Protein AF-A0A950WPG2-F1 (afdb_monomer_lite)

Foldseek 3Di:
DDDPVVVVVVVLVQDLVNLLVVLLVVLCCVLQVCQQPDFQPDPVLVQLLVQLVVCLVVVDQPQGDDPHHGDDPDDCVLSVQLNVQCVVVNRGSSSSSVVVSVVLSVQLSVQLVVQCVPPNSDPRSSVSSVD

Sequence (131 aa):
MSTPVIERYDRLLASPAFHLTIIVILSGLVLFTTLQRGGLSGYDDAVYAEEGRQVLKTGNWTDVQFNGGVTYEYPPMFVWMEAASMSVFGINDAAAKLPSAVCGLLVVIVVYLIGCELFGAGLTAVVAAWV

pLDDT: mean 87.15, std 10.45, range [52.0, 98.06]

Radius of gyration: 20.26 Å; chains: 1; bounding box: 57×29×49 Å

Structure (mmCIF, N/CA/C/O backbone):
data_AF-A0A950WPG2-F1
#
_entry.id   AF-A0A950WPG2-F1
#
loop_
_atom_site.group_PDB
_atom_site.id
_atom_site.type_symbol
_atom_site.label_atom_id
_atom_site.label_alt_id
_atom_site.label_comp_id
_atom_site.label_asym_id
_atom_site.label_entity_id
_atom_site.label_seq_id
_atom_site.pdbx_PDB_ins_code
_atom_site.Cartn_x
_atom_site.Cartn_y
_atom_site.Cartn_z
_atom_site.occupancy
_atom_site.B_iso_or_equiv
_atom_site.auth_seq_id
_atom_site.auth_comp_id
_atom_site.auth_asym_id
_atom_site.auth_atom_id
_atom_site.pdbx_PDB_model_num
ATOM 1 N N . MET A 1 1 ? 36.801 -7.928 -28.882 1.00 62.41 1 MET A N 1
ATOM 2 C CA . MET A 1 1 ? 36.052 -9.201 -28.875 1.00 62.41 1 MET A CA 1
ATOM 3 C C . MET A 1 1 ? 35.527 -9.379 -27.456 1.00 62.41 1 MET A C 1
ATOM 5 O O . MET A 1 1 ? 36.287 -9.786 -26.587 1.00 62.41 1 MET A O 1
ATOM 9 N N . SER A 1 2 ? 34.314 -8.900 -27.165 1.00 58.22 2 SER A N 1
ATOM 10 C CA . SER A 1 2 ? 33.692 -9.062 -25.844 1.00 58.22 2 SER A CA 1
ATOM 11 C C . SER A 1 2 ? 33.383 -10.543 -25.628 1.00 58.22 2 SER A C 1
ATOM 13 O O . SER A 1 2 ? 32.937 -11.232 -26.544 1.00 58.22 2 SER A O 1
ATOM 15 N N . THR A 1 3 ? 33.689 -11.065 -24.443 1.00 75.81 3 THR A N 1
ATOM 16 C CA . THR A 1 3 ? 33.370 -12.455 -24.109 1.00 75.81 3 THR A CA 1
ATOM 17 C C . THR A 1 3 ? 31.847 -12.611 -23.984 1.00 75.81 3 THR A C 1
ATOM 19 O O . THR A 1 3 ? 31.177 -11.672 -23.548 1.00 75.81 3 THR A O 1
ATOM 22 N N . PRO A 1 4 ? 31.278 -13.789 -24.302 1.00 78.69 4 PRO A N 1
ATOM 23 C CA . PRO A 1 4 ? 29.826 -14.033 -24.251 1.00 78.69 4 PRO A CA 1
ATOM 24 C C . PRO A 1 4 ? 29.207 -13.792 -22.861 1.00 78.69 4 PRO A C 1
ATOM 26 O O . PRO A 1 4 ? 27.997 -13.637 -22.720 1.00 78.69 4 PRO A O 1
ATOM 29 N N . VAL A 1 5 ? 30.046 -13.742 -21.824 1.00 75.31 5 VAL A N 1
ATOM 30 C CA . VAL A 1 5 ? 29.671 -13.406 -20.450 1.00 75.31 5 VAL A CA 1
ATOM 31 C C . VAL A 1 5 ? 29.306 -11.922 -20.307 1.00 75.31 5 VAL A C 1
ATOM 33 O O . VAL A 1 5 ? 28.284 -11.614 -19.704 1.00 75.31 5 VAL A O 1
ATOM 36 N N . ILE A 1 6 ? 30.094 -11.008 -20.884 1.00 75.56 6 ILE A N 1
ATOM 37 C CA . ILE A 1 6 ? 29.870 -9.553 -20.782 1.00 75.56 6 ILE A CA 1
ATOM 38 C C . ILE A 1 6 ? 28.572 -9.166 -21.501 1.00 75.56 6 ILE A C 1
ATOM 40 O O . ILE A 1 6 ? 27.728 -8.477 -20.940 1.00 75.56 6 ILE A O 1
ATOM 44 N N . GLU A 1 7 ? 28.348 -9.727 -22.687 1.00 76.69 7 GLU A N 1
ATOM 45 C CA . GLU A 1 7 ? 27.153 -9.462 -23.494 1.00 76.69 7 GLU A CA 1
ATOM 46 C C . GLU A 1 7 ? 25.848 -9.922 -22.811 1.00 76.69 7 GLU A C 1
ATOM 48 O O . GLU A 1 7 ? 24.774 -9.353 -23.021 1.00 76.69 7 GLU A O 1
ATOM 53 N N . ARG A 1 8 ? 25.932 -10.952 -21.957 1.00 76.38 8 ARG A N 1
ATOM 54 C CA . ARG A 1 8 ? 24.808 -11.408 -21.133 1.00 76.38 8 ARG A CA 1
ATOM 55 C C . ARG A 1 8 ? 24.480 -10.408 -20.026 1.00 76.38 8 ARG A C 1
ATOM 57 O O . ARG A 1 8 ? 23.298 -10.184 -19.767 1.00 76.38 8 ARG A O 1
ATOM 64 N N . TYR A 1 9 ? 25.493 -9.826 -19.382 1.00 77.06 9 TYR A N 1
ATOM 65 C CA . TYR A 1 9 ? 25.287 -8.795 -18.363 1.00 77.06 9 TYR A CA 1
ATOM 66 C C . TYR A 1 9 ? 24.690 -7.526 -18.968 1.00 77.06 9 TYR A C 1
ATOM 68 O O . TYR A 1 9 ? 23.713 -7.023 -18.426 1.00 77.06 9 TYR A O 1
ATOM 76 N N . ASP A 1 10 ? 25.176 -7.084 -20.128 1.00 75.81 10 ASP A N 1
ATOM 77 C CA . ASP A 1 10 ? 24.631 -5.908 -20.817 1.00 75.81 10 ASP A CA 1
ATOM 78 C C . ASP A 1 10 ? 23.149 -6.094 -21.180 1.00 75.81 10 ASP A C 1
ATOM 80 O O . ASP A 1 10 ? 22.331 -5.199 -20.970 1.00 75.81 10 ASP A O 1
ATOM 84 N N . ARG A 1 11 ? 22.759 -7.292 -21.640 1.00 74.69 11 ARG A N 1
ATOM 85 C CA . ARG A 1 11 ? 21.348 -7.624 -21.907 1.00 74.69 11 ARG A CA 1
ATOM 86 C C . ARG A 1 11 ? 20.478 -7.661 -20.652 1.00 74.69 11 ARG A C 1
ATOM 88 O O . ARG A 1 11 ? 19.326 -7.240 -20.705 1.00 74.69 11 ARG A O 1
ATOM 95 N N . LEU A 1 12 ? 21.004 -8.180 -19.542 1.00 74.12 12 LEU A N 1
ATOM 96 C CA . LEU A 1 12 ? 20.302 -8.206 -18.254 1.00 74.12 12 LEU A CA 1
ATOM 97 C C . LEU A 1 12 ? 20.088 -6.790 -17.712 1.00 74.12 12 LEU A C 1
ATOM 99 O O . LEU A 1 12 ? 18.964 -6.444 -17.349 1.00 74.12 12 LEU A O 1
ATOM 103 N N . LEU A 1 13 ? 21.141 -5.971 -17.724 1.00 74.94 13 LEU A N 1
ATOM 104 C CA . LEU A 1 13 ? 21.111 -4.576 -17.285 1.00 74.94 13 LEU A CA 1
ATOM 105 C C . LEU A 1 13 ? 20.242 -3.695 -18.186 1.00 74.94 13 LEU A C 1
ATOM 107 O O . LEU A 1 13 ? 19.702 -2.710 -17.717 1.00 74.94 13 LEU A O 1
ATOM 111 N N . ALA A 1 14 ? 20.054 -4.042 -19.458 1.00 74.88 14 ALA A N 1
ATOM 112 C CA . ALA A 1 14 ? 19.143 -3.319 -20.344 1.00 74.88 14 ALA A CA 1
ATOM 113 C C . ALA A 1 14 ? 17.666 -3.732 -20.188 1.00 74.88 14 ALA A C 1
ATOM 115 O O . ALA A 1 14 ? 16.794 -3.143 -20.828 1.00 74.88 14 ALA A O 1
ATOM 116 N N . SER A 1 15 ? 17.355 -4.758 -19.386 1.00 83.69 15 SER A N 1
ATOM 117 C CA . SER A 1 15 ? 16.003 -5.318 -19.346 1.00 83.69 15 SER A CA 1
ATOM 118 C C . SER A 1 15 ? 15.067 -4.543 -18.394 1.00 83.69 15 SER A C 1
ATOM 120 O O . SER A 1 15 ? 15.376 -4.391 -17.209 1.00 83.69 15 SER A O 1
ATOM 122 N N . PRO A 1 16 ? 13.878 -4.098 -18.856 1.00 82.00 16 PRO A N 1
ATOM 123 C CA . PRO A 1 16 ? 12.920 -3.372 -18.013 1.00 82.00 16 PRO A CA 1
ATOM 124 C C . PRO A 1 16 ? 12.460 -4.190 -16.798 1.00 82.00 16 PRO A C 1
ATOM 126 O O . PRO A 1 16 ? 12.310 -3.676 -15.694 1.00 82.00 16 PRO A O 1
ATOM 129 N N . ALA A 1 17 ? 12.285 -5.501 -16.984 1.00 85.50 17 ALA A N 1
ATOM 130 C CA . ALA A 1 17 ? 11.865 -6.403 -15.917 1.00 85.50 17 ALA A CA 1
ATOM 131 C C . ALA A 1 17 ? 12.894 -6.486 -14.777 1.00 85.50 17 ALA A C 1
ATOM 133 O O . ALA A 1 17 ? 12.514 -6.564 -13.609 1.00 85.50 17 ALA A O 1
ATOM 134 N N . PHE A 1 18 ? 14.192 -6.438 -15.095 1.00 87.62 18 PHE A N 1
ATOM 135 C CA . PHE A 1 18 ? 15.250 -6.439 -14.087 1.00 87.62 18 PHE A CA 1
ATOM 136 C C . PHE A 1 18 ? 15.236 -5.152 -13.258 1.00 87.62 18 PHE A C 1
A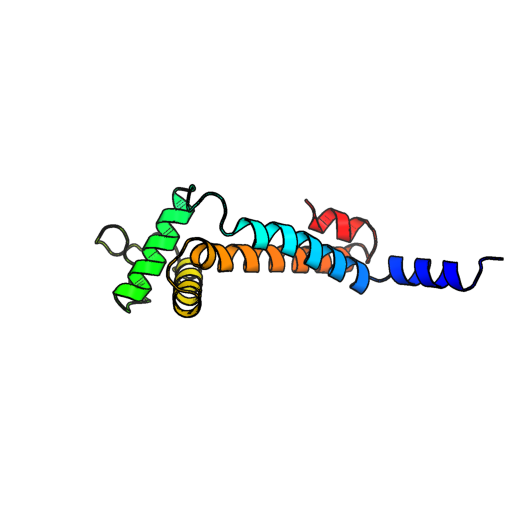TOM 138 O O . PHE A 1 18 ? 15.247 -5.219 -12.029 1.00 87.62 18 PHE A O 1
ATOM 145 N N . HIS A 1 19 ? 15.122 -3.995 -13.915 1.00 87.06 19 HIS A N 1
ATOM 146 C CA . HIS A 1 19 ? 14.991 -2.702 -13.241 1.00 87.06 19 HIS A CA 1
ATOM 147 C C . HIS A 1 19 ? 13.771 -2.652 -12.321 1.00 87.06 19 HIS A C 1
ATOM 149 O O . HIS A 1 19 ? 13.909 -2.317 -11.145 1.00 87.06 19 HIS A O 1
ATOM 155 N N . LEU A 1 20 ? 12.599 -3.046 -12.826 1.00 88.19 20 LEU A N 1
ATOM 156 C CA . LEU A 1 20 ? 11.370 -3.087 -12.037 1.00 88.19 20 LEU A CA 1
ATOM 157 C C . LEU A 1 20 ? 11.522 -3.992 -10.812 1.00 88.19 20 LEU A C 1
ATOM 159 O O . LEU A 1 20 ? 11.129 -3.614 -9.713 1.00 88.19 20 LEU A O 1
ATOM 163 N N . THR A 1 21 ? 12.137 -5.164 -10.987 1.00 90.75 21 THR A N 1
ATOM 164 C CA . THR A 1 21 ? 12.371 -6.108 -9.886 1.00 90.75 21 THR A CA 1
ATOM 165 C C . THR A 1 21 ? 13.238 -5.483 -8.797 1.00 90.75 21 THR A C 1
ATOM 167 O O . THR A 1 21 ? 12.894 -5.563 -7.620 1.00 90.75 21 THR A O 1
ATOM 170 N N . ILE A 1 22 ? 14.338 -4.822 -9.170 1.00 90.69 22 ILE A N 1
ATOM 171 C CA . ILE A 1 22 ? 15.211 -4.136 -8.209 1.00 90.69 22 ILE A CA 1
ATOM 172 C C . ILE A 1 22 ? 14.457 -3.023 -7.485 1.00 90.69 22 ILE A C 1
ATOM 174 O O . ILE A 1 22 ? 14.527 -2.951 -6.261 1.00 90.69 22 ILE A O 1
ATOM 178 N N . ILE A 1 23 ? 13.727 -2.179 -8.217 1.00 90.38 23 ILE A N 1
ATOM 179 C CA . ILE A 1 23 ? 12.961 -1.071 -7.636 1.00 90.38 23 ILE A CA 1
ATOM 180 C C . ILE A 1 23 ? 11.942 -1.607 -6.629 1.00 90.38 23 ILE A C 1
ATOM 182 O O . ILE A 1 23 ? 11.931 -1.167 -5.486 1.00 90.38 23 ILE A O 1
ATOM 186 N N . VAL A 1 24 ? 11.149 -2.612 -7.005 1.00 92.50 24 VAL A N 1
ATOM 187 C CA . VAL A 1 24 ? 10.143 -3.215 -6.119 1.00 92.50 24 VAL A CA 1
ATOM 188 C C . VAL A 1 24 ? 10.781 -3.817 -4.870 1.00 92.50 24 VAL A C 1
ATOM 190 O O . VAL A 1 24 ? 10.258 -3.628 -3.774 1.00 92.50 24 VAL A O 1
ATOM 193 N N . ILE A 1 25 ? 11.917 -4.508 -5.001 1.00 94.06 25 ILE A N 1
ATOM 194 C CA . ILE A 1 25 ? 12.625 -5.085 -3.851 1.00 94.06 25 ILE A CA 1
ATOM 195 C C . ILE A 1 25 ? 13.132 -3.983 -2.919 1.00 94.06 25 ILE A C 1
ATOM 197 O O . ILE A 1 25 ? 12.926 -4.067 -1.710 1.00 94.06 25 ILE A O 1
ATOM 201 N N . LEU A 1 26 ? 13.782 -2.948 -3.455 1.00 92.75 26 LEU A N 1
ATOM 202 C CA . LEU A 1 26 ? 14.346 -1.868 -2.646 1.00 92.75 26 LEU A CA 1
ATOM 203 C C . LEU A 1 26 ? 13.252 -1.029 -1.976 1.00 92.75 26 LEU A C 1
ATOM 205 O O . LEU A 1 26 ? 13.305 -0.822 -0.764 1.00 92.75 26 LEU A O 1
ATOM 209 N N . SER A 1 27 ? 12.230 -0.609 -2.723 1.00 92.81 27 SER A N 1
ATOM 210 C CA . SER A 1 27 ? 11.079 0.119 -2.179 1.00 92.81 27 SER A CA 1
ATOM 211 C C . SER A 1 27 ? 10.315 -0.732 -1.166 1.00 92.81 27 SER A C 1
ATOM 213 O O . SER A 1 27 ? 9.962 -0.242 -0.097 1.00 92.81 27 SER A O 1
ATOM 215 N N . GLY A 1 28 ? 10.127 -2.026 -1.442 1.00 93.75 28 GLY A N 1
ATOM 216 C CA . GLY A 1 28 ? 9.516 -2.967 -0.507 1.00 93.75 28 GLY A CA 1
ATOM 217 C C . GLY A 1 28 ? 10.313 -3.099 0.795 1.00 93.75 28 GLY A C 1
ATOM 218 O O . GLY A 1 28 ? 9.750 -3.029 1.885 1.00 93.75 28 GLY A O 1
ATOM 219 N N . LEU A 1 29 ? 11.640 -3.207 0.716 1.00 93.44 29 LEU A N 1
ATOM 220 C CA . LEU A 1 29 ? 12.486 -3.234 1.909 1.00 93.44 29 LEU A CA 1
ATOM 221 C C . LEU A 1 29 ? 12.334 -1.958 2.742 1.00 93.44 29 LEU A C 1
ATOM 223 O O . LEU A 1 29 ? 12.227 -2.050 3.961 1.00 93.44 29 LEU A O 1
ATOM 227 N N . VAL A 1 30 ? 12.273 -0.780 2.122 1.00 91.12 30 VAL A N 1
ATOM 228 C CA . VAL A 1 30 ? 12.114 0.488 2.853 1.00 91.12 30 VAL A CA 1
ATOM 229 C C . VAL A 1 30 ? 10.719 0.611 3.478 1.00 91.12 30 VAL A C 1
ATOM 231 O O . VAL A 1 30 ? 10.599 0.888 4.674 1.00 91.12 30 VAL A O 1
ATOM 234 N N . LEU A 1 31 ? 9.663 0.378 2.696 1.00 91.88 31 LEU A N 1
ATOM 235 C CA . LEU A 1 31 ? 8.279 0.607 3.120 1.00 91.88 31 LEU A CA 1
ATOM 236 C C . LEU A 1 31 ? 7.811 -0.406 4.171 1.00 91.88 31 L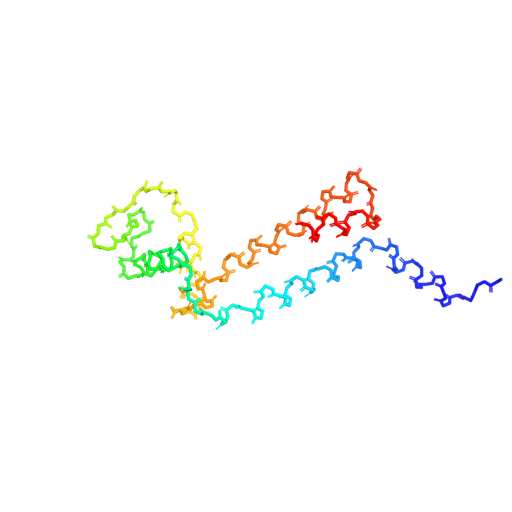EU A C 1
ATOM 238 O O . LEU A 1 31 ? 7.154 -0.032 5.137 1.00 91.88 31 LEU A O 1
ATOM 242 N N . PHE A 1 32 ? 8.168 -1.686 4.029 1.00 92.94 32 PHE A N 1
ATOM 243 C CA . PHE A 1 32 ? 7.619 -2.735 4.894 1.00 92.94 32 PHE A CA 1
ATOM 244 C C . PHE A 1 32 ? 8.444 -2.968 6.168 1.00 92.94 32 PHE A C 1
ATOM 246 O O . PHE A 1 32 ? 7.887 -3.362 7.192 1.00 92.94 32 PHE A O 1
ATOM 253 N N . THR A 1 33 ? 9.753 -2.681 6.173 1.00 88.88 33 THR A N 1
ATOM 254 C CA . THR A 1 33 ? 10.574 -2.819 7.399 1.00 88.88 33 THR A CA 1
ATOM 255 C C . THR A 1 33 ? 10.344 -1.694 8.410 1.00 88.88 33 THR A C 1
ATOM 257 O O . THR A 1 33 ? 10.684 -1.831 9.587 1.00 88.88 33 THR A O 1
ATOM 260 N N . THR A 1 34 ? 9.756 -0.580 7.974 1.00 84.81 34 THR A N 1
ATOM 261 C CA . THR A 1 34 ? 9.487 0.592 8.815 1.00 84.81 34 THR A CA 1
ATOM 262 C C . THR A 1 34 ? 8.094 0.579 9.446 1.00 84.81 34 THR A C 1
ATOM 264 O O . THR A 1 34 ? 7.852 1.362 10.361 1.00 84.81 34 THR A O 1
ATOM 267 N N . LEU A 1 35 ? 7.216 -0.361 9.066 1.00 85.81 35 LEU A N 1
ATOM 268 C CA . LEU A 1 35 ? 5.831 -0.452 9.553 1.00 85.81 35 LEU A CA 1
ATOM 269 C C . LEU A 1 35 ? 5.726 -0.478 11.087 1.00 85.81 35 LEU A C 1
ATOM 271 O O . LEU A 1 35 ? 4.943 0.262 11.677 1.00 85.81 35 LEU A O 1
ATOM 275 N N . GLN A 1 36 ? 6.553 -1.284 11.754 1.00 81.88 36 GLN A N 1
ATOM 276 C CA . GLN A 1 36 ? 6.539 -1.406 13.219 1.00 81.88 36 GLN A CA 1
ATOM 277 C C . GLN A 1 36 ? 7.315 -0.298 13.946 1.00 81.88 36 GLN A C 1
ATOM 279 O O . GLN A 1 36 ? 7.324 -0.255 15.175 1.00 81.88 36 GLN A O 1
ATOM 284 N N . ARG A 1 37 ? 8.005 0.594 13.225 1.00 81.12 37 ARG A N 1
ATOM 285 C CA . ARG A 1 37 ? 8.809 1.653 13.845 1.00 81.12 37 ARG A CA 1
ATOM 286 C C . ARG A 1 37 ? 7.964 2.897 14.118 1.00 81.12 37 ARG A C 1
ATOM 288 O O . ARG A 1 37 ? 7.109 3.269 13.320 1.00 81.12 37 ARG A O 1
ATOM 295 N N . GLY A 1 38 ? 8.254 3.563 15.236 1.00 74.81 38 GLY A N 1
ATOM 296 C CA . GLY A 1 38 ? 7.789 4.925 15.526 1.00 74.81 38 GLY A CA 1
ATOM 297 C C . GLY A 1 38 ? 6.343 5.078 16.007 1.00 74.81 38 GLY A C 1
ATOM 298 O O . GLY A 1 38 ? 5.949 6.196 16.311 1.00 74.81 38 GLY A O 1
ATOM 299 N N . GLY A 1 39 ? 5.566 3.995 16.113 1.00 84.00 39 GLY A N 1
ATOM 300 C CA . GLY A 1 39 ? 4.146 4.077 16.470 1.00 84.00 39 GLY A CA 1
ATOM 301 C C . GLY A 1 39 ? 3.312 4.878 15.464 1.00 84.00 39 GLY A C 1
ATOM 302 O O . GLY A 1 39 ? 3.787 5.182 14.368 1.00 84.00 39 GLY A O 1
ATOM 303 N N . LEU A 1 40 ? 2.077 5.230 15.816 1.00 83.31 40 LEU A N 1
ATOM 304 C CA . LEU A 1 40 ? 1.249 6.179 15.058 1.00 83.31 40 LEU A CA 1
ATOM 305 C C . LEU A 1 40 ? 1.559 7.609 15.527 1.00 83.31 40 LEU A C 1
ATOM 307 O O . LEU A 1 40 ? 0.797 8.219 16.270 1.00 83.31 40 LEU A O 1
ATOM 311 N N . SER A 1 41 ? 2.751 8.107 15.186 1.00 79.00 41 SER A N 1
ATOM 312 C CA . SER A 1 41 ? 3.231 9.415 15.656 1.00 79.00 41 SER A CA 1
ATOM 313 C C . SER A 1 41 ? 2.580 10.602 14.942 1.00 79.00 41 SER A C 1
ATOM 315 O O . SER A 1 41 ? 2.593 11.710 15.477 1.00 79.00 41 SER A O 1
ATOM 317 N N . GLY A 1 42 ? 2.063 10.394 13.728 1.00 84.06 42 GLY A N 1
ATOM 318 C CA . GLY A 1 42 ? 1.286 11.394 13.005 1.00 84.06 42 GLY A CA 1
ATOM 319 C C . GLY A 1 42 ? -0.109 11.530 13.608 1.00 84.06 42 GLY A C 1
ATOM 320 O O . GLY A 1 42 ? -0.723 10.531 13.974 1.00 84.06 42 GLY A O 1
ATOM 321 N N . TYR A 1 43 ? -0.612 12.764 13.703 1.00 87.56 43 TYR A N 1
ATOM 322 C CA . TYR A 1 43 ? -1.988 13.001 14.143 1.00 87.56 43 TYR A CA 1
ATOM 323 C C . TYR A 1 43 ? -2.975 12.246 13.244 1.00 87.56 43 TYR A C 1
ATOM 325 O O . TYR A 1 43 ? -3.762 11.449 13.744 1.00 87.56 43 TYR A O 1
ATOM 333 N N . ASP A 1 44 ? -2.845 12.418 11.928 1.00 89.50 44 ASP A N 1
ATOM 334 C CA . ASP A 1 44 ? -3.717 11.778 10.943 1.00 89.50 44 ASP A CA 1
ATOM 335 C C . ASP A 1 44 ? -3.596 10.246 10.978 1.00 89.50 44 ASP A C 1
ATOM 337 O O . ASP A 1 44 ? -4.611 9.557 11.014 1.00 89.50 44 ASP A O 1
ATOM 341 N N . ASP A 1 45 ? -2.373 9.708 11.080 1.00 89.31 45 ASP A N 1
ATOM 342 C CA . ASP A 1 45 ? -2.139 8.260 11.204 1.00 89.31 45 ASP A CA 1
ATOM 343 C C . ASP A 1 45 ? -2.898 7.661 12.400 1.00 89.31 45 ASP A C 1
ATOM 345 O O . ASP A 1 45 ? -3.468 6.575 12.311 1.00 89.31 45 ASP A O 1
ATOM 349 N N . ALA A 1 46 ? -2.906 8.361 13.539 1.00 92.44 46 ALA A N 1
ATOM 350 C CA . ALA A 1 46 ? -3.606 7.913 14.737 1.00 92.44 46 ALA A CA 1
ATOM 351 C C . ALA A 1 46 ? -5.131 8.050 14.610 1.00 92.44 46 ALA A C 1
ATOM 353 O O . ALA A 1 46 ? -5.860 7.189 15.107 1.00 92.44 46 ALA A O 1
ATOM 354 N N . VAL A 1 47 ? -5.611 9.113 13.958 1.00 93.75 47 VAL A N 1
ATOM 355 C CA . VAL A 1 47 ? -7.042 9.356 13.731 1.00 93.75 47 VAL A CA 1
ATOM 356 C C . VAL A 1 47 ? -7.630 8.283 12.822 1.00 93.75 47 VAL A C 1
ATOM 358 O O . VAL A 1 47 ? -8.572 7.608 13.238 1.00 93.75 47 VAL A O 1
ATOM 361 N N . TYR A 1 48 ? -7.044 8.055 11.643 1.00 94.38 48 TYR A N 1
ATOM 362 C CA . TYR A 1 48 ? -7.544 7.048 10.702 1.00 94.38 48 TYR A CA 1
ATOM 363 C C . TYR A 1 48 ? -7.501 5.642 11.306 1.00 94.38 48 TYR A C 1
ATOM 365 O O . TYR A 1 48 ? -8.492 4.907 11.245 1.00 94.38 48 TYR A O 1
ATOM 373 N N . ALA A 1 49 ? -6.411 5.302 12.003 1.00 95.19 49 ALA A N 1
ATOM 374 C CA . ALA A 1 49 ? -6.288 4.002 12.649 1.00 95.19 49 ALA A CA 1
ATOM 375 C C . ALA A 1 49 ? -7.356 3.796 13.736 1.00 95.19 49 ALA A C 1
ATOM 377 O O . ALA A 1 49 ? -7.905 2.699 13.877 1.00 95.19 49 ALA A O 1
ATOM 378 N N . GLU A 1 50 ? -7.681 4.837 14.506 1.00 95.19 50 GLU A N 1
ATOM 379 C CA . GLU A 1 50 ? -8.754 4.782 15.499 1.00 95.19 50 GLU A CA 1
ATOM 380 C C . GLU A 1 50 ? -10.128 4.648 14.832 1.00 95.19 50 GLU A C 1
ATOM 382 O O . GLU A 1 50 ? -10.929 3.817 15.259 1.00 95.19 50 GLU A O 1
ATOM 387 N N . GLU A 1 51 ? -10.393 5.388 13.759 1.00 95.88 51 GLU A N 1
ATOM 388 C CA . GLU A 1 51 ? -11.616 5.256 12.964 1.00 95.88 51 GLU A CA 1
ATOM 389 C C . GLU A 1 51 ? -11.784 3.841 12.397 1.00 95.88 51 GLU A C 1
ATOM 391 O O . GLU A 1 51 ? -12.849 3.228 12.531 1.00 95.88 51 GLU A O 1
ATOM 396 N N . GLY A 1 52 ? -10.712 3.261 11.851 1.00 96.38 52 GLY A N 1
ATOM 397 C CA . GLY A 1 52 ? -10.699 1.887 11.355 1.00 96.38 52 GLY A CA 1
ATOM 398 C C . GLY A 1 52 ? -10.949 0.882 12.480 1.00 96.38 52 GLY A C 1
ATOM 399 O O . GLY A 1 52 ? -11.707 -0.080 12.324 1.00 96.38 52 GLY A O 1
ATOM 400 N N . ARG A 1 53 ? -10.391 1.133 13.669 1.00 96.12 53 ARG A N 1
ATOM 401 C CA . ARG A 1 53 ? -10.653 0.329 14.868 1.00 96.12 53 ARG A CA 1
ATOM 402 C C . ARG A 1 53 ? -12.117 0.425 15.309 1.00 96.12 53 ARG A C 1
ATOM 404 O O . ARG A 1 53 ? -12.686 -0.580 15.742 1.00 96.12 53 ARG A O 1
ATOM 411 N N . GLN A 1 54 ? -12.742 1.597 15.204 1.00 96.31 54 GLN A N 1
ATOM 412 C CA . GLN A 1 54 ? -14.159 1.790 15.528 1.00 96.31 54 GLN A CA 1
ATOM 413 C C . GLN A 1 54 ? -15.080 1.095 14.525 1.00 96.31 54 GLN A C 1
ATOM 415 O O . GLN A 1 54 ? -16.068 0.490 14.946 1.00 96.31 54 GLN A O 1
ATOM 420 N N . VAL A 1 55 ? -14.739 1.087 13.233 1.00 96.38 55 VAL A N 1
ATOM 421 C CA . VAL A 1 55 ? -15.455 0.296 12.216 1.00 96.38 55 VAL A CA 1
ATOM 422 C C . VAL A 1 55 ? -15.486 -1.181 12.611 1.00 96.38 55 VAL A C 1
ATOM 424 O O . VAL A 1 55 ? -16.551 -1.797 12.627 1.00 96.38 55 VAL A O 1
ATOM 427 N N . LEU A 1 56 ? -14.349 -1.744 13.034 1.00 96.56 56 LEU A N 1
ATOM 428 C CA . LEU A 1 56 ? -14.292 -3.136 13.498 1.00 96.56 56 LEU A CA 1
ATOM 429 C C . LEU A 1 56 ? -15.054 -3.365 14.807 1.00 96.56 56 LEU A C 1
ATOM 431 O O . LEU A 1 56 ? -15.687 -4.404 14.980 1.00 96.56 56 LEU A O 1
ATOM 435 N N . LYS A 1 57 ? -15.006 -2.404 15.736 1.00 95.69 57 LYS A N 1
ATOM 436 C CA . LYS A 1 57 ? -15.689 -2.501 17.033 1.00 95.69 57 LYS A CA 1
ATOM 437 C C . LYS A 1 57 ? -17.212 -2.424 16.902 1.00 95.69 57 LYS A C 1
ATOM 439 O O . LYS A 1 57 ? -17.920 -3.104 17.640 1.00 95.69 57 LYS A O 1
ATOM 444 N N . THR A 1 58 ? -17.712 -1.567 16.018 1.00 94.19 58 THR A N 1
ATOM 445 C CA . THR A 1 58 ? -19.150 -1.322 15.826 1.00 94.19 58 THR A CA 1
ATOM 446 C C . THR A 1 58 ? -19.763 -2.234 14.767 1.00 94.19 58 THR A C 1
ATOM 448 O O . THR A 1 58 ? -20.968 -2.468 14.790 1.00 94.19 58 THR A O 1
ATOM 451 N N . GLY A 1 59 ? -18.952 -2.739 13.833 1.00 94.31 59 GLY A N 1
ATOM 452 C CA . GLY A 1 59 ? -19.414 -3.438 12.637 1.00 94.31 59 GLY A CA 1
ATOM 453 C C . GLY A 1 59 ? -20.069 -2.515 11.603 1.00 94.31 59 GLY A C 1
ATOM 454 O O . GLY A 1 59 ? -20.551 -3.010 10.584 1.00 94.31 59 GLY A O 1
ATOM 455 N N . ASN A 1 60 ? -20.101 -1.199 11.840 1.00 93.31 60 ASN A N 1
ATOM 456 C CA . ASN A 1 60 ? -20.678 -0.228 10.920 1.00 93.31 60 ASN A CA 1
ATOM 457 C C . ASN A 1 60 ? -19.579 0.337 10.013 1.00 93.31 60 ASN A C 1
ATOM 459 O O . ASN A 1 60 ? -18.716 1.091 10.453 1.00 93.31 60 ASN A O 1
ATOM 463 N N . TRP A 1 61 ? -19.617 -0.054 8.739 1.00 93.50 61 TRP A N 1
ATOM 464 C CA . TRP A 1 61 ? -18.666 0.408 7.728 1.00 93.50 61 TRP A CA 1
ATOM 465 C C . TRP A 1 61 ? -19.120 1.704 7.049 1.00 93.50 61 TRP A C 1
ATOM 467 O O . TRP A 1 61 ? -18.301 2.381 6.443 1.00 93.50 61 TRP A O 1
ATOM 477 N N . THR A 1 62 ? -20.399 2.072 7.130 1.00 90.88 62 THR A N 1
ATOM 478 C CA . THR A 1 62 ? -20.913 3.291 6.491 1.00 90.88 62 THR A CA 1
ATOM 479 C C . THR A 1 62 ? -20.754 4.515 7.382 1.00 90.88 62 THR A C 1
ATOM 481 O O . THR A 1 62 ? -20.268 5.538 6.909 1.00 90.88 62 THR A O 1
ATOM 484 N N . ASP A 1 63 ? -21.099 4.397 8.665 1.00 91.88 63 ASP A N 1
ATOM 485 C CA . ASP A 1 63 ? -21.015 5.504 9.620 1.00 91.88 63 ASP A CA 1
ATOM 486 C C . ASP A 1 63 ? -19.726 5.383 10.431 1.00 91.88 63 ASP A C 1
ATOM 488 O O . ASP A 1 63 ? -19.709 4.844 11.544 1.00 91.88 63 ASP A O 1
ATOM 492 N N . VAL A 1 64 ? -18.630 5.867 9.847 1.00 92.88 64 VAL A N 1
ATOM 493 C CA . VAL A 1 64 ? -17.326 5.909 10.514 1.00 92.88 64 VAL A CA 1
ATOM 494 C C . VAL A 1 64 ? -17.404 6.834 11.725 1.00 92.88 64 VAL A C 1
ATOM 496 O O . VAL A 1 64 ? -17.916 7.951 11.641 1.00 92.88 64 VAL A O 1
ATOM 499 N N . GLN A 1 65 ? -16.912 6.359 12.870 1.00 92.94 65 GLN A N 1
ATOM 500 C CA . GLN A 1 65 ? -16.976 7.092 14.131 1.00 92.94 65 GLN A CA 1
ATOM 501 C C . GLN A 1 65 ? -15.596 7.511 14.610 1.00 92.94 65 GLN A C 1
ATOM 503 O O . GLN A 1 65 ? -14.680 6.693 14.681 1.00 92.94 65 GLN A O 1
ATOM 508 N N . PHE A 1 66 ? -15.508 8.755 15.066 1.00 92.06 66 PHE A N 1
ATOM 509 C CA . PHE A 1 66 ? -14.352 9.302 15.753 1.00 92.06 66 PHE A CA 1
ATOM 510 C C . PHE A 1 66 ? -14.802 10.050 17.011 1.00 92.06 66 PHE A C 1
ATOM 512 O O . PHE A 1 66 ? -15.786 10.790 17.004 1.00 92.06 66 PHE A O 1
ATOM 519 N N . ASN A 1 67 ? -14.107 9.824 18.130 1.00 88.69 67 ASN A N 1
ATOM 520 C CA . ASN A 1 67 ? -14.370 10.483 19.417 1.00 88.69 67 ASN A CA 1
ATOM 521 C C . ASN A 1 67 ? -15.850 10.459 19.884 1.00 88.69 67 ASN A C 1
ATOM 523 O O . ASN A 1 67 ? -16.347 11.404 20.494 1.00 88.69 67 ASN A O 1
ATOM 527 N N . GLY A 1 68 ? -16.570 9.370 19.589 1.00 85.56 68 GLY A N 1
ATOM 528 C CA . GLY A 1 68 ? -17.966 9.166 20.003 1.00 85.56 68 GLY A CA 1
ATOM 529 C C . GLY A 1 68 ? -19.030 9.789 19.091 1.00 85.56 68 GLY A C 1
ATOM 530 O O . GLY A 1 68 ? -20.213 9.687 19.410 1.00 85.56 68 GLY A O 1
ATOM 531 N N . GLY A 1 69 ? -18.639 10.400 17.969 1.00 91.25 69 GLY A N 1
ATOM 532 C CA . GLY A 1 69 ? -19.547 10.910 16.940 1.00 91.25 69 GLY A CA 1
ATOM 533 C C . GLY A 1 69 ? -19.255 10.306 15.569 1.00 91.25 69 GLY A C 1
ATOM 534 O O . GLY A 1 69 ? -18.160 9.807 15.329 1.00 91.25 69 GLY A O 1
ATOM 535 N N . VAL A 1 70 ? -20.238 10.345 14.668 1.00 91.38 70 VAL A N 1
ATOM 536 C CA . VAL A 1 70 ? -20.029 9.985 13.258 1.00 91.38 70 VAL A CA 1
ATOM 537 C C . VAL A 1 70 ? -19.323 11.140 12.551 1.00 91.38 70 VAL A C 1
ATOM 539 O O . VAL A 1 70 ? -19.710 12.295 12.739 1.00 91.38 70 VAL A O 1
ATOM 542 N N . THR A 1 71 ? -18.315 10.828 11.742 1.00 87.38 71 THR A N 1
ATOM 543 C CA . THR A 1 71 ? -17.585 11.799 10.922 1.00 87.38 71 THR A CA 1
ATOM 544 C C . THR A 1 71 ? -17.848 11.568 9.435 1.00 87.38 71 THR A C 1
ATOM 546 O O . THR A 1 71 ? -17.983 10.435 8.980 1.00 87.38 71 THR A O 1
ATOM 549 N N . TYR A 1 72 ? -17.930 12.664 8.680 1.00 88.94 72 TYR A N 1
ATOM 550 C CA . TYR A 1 72 ? -18.132 12.666 7.226 1.00 88.94 72 TYR A CA 1
ATOM 551 C C . TYR A 1 72 ? -17.167 13.631 6.526 1.00 88.94 72 TYR A C 1
ATOM 553 O O . TYR A 1 72 ? -17.484 14.181 5.473 1.00 88.94 72 TYR A O 1
ATOM 561 N N . GLU A 1 73 ? -16.009 13.889 7.132 1.00 85.94 73 GLU A N 1
ATOM 562 C CA . GLU A 1 73 ? -15.032 14.843 6.597 1.00 85.94 73 GLU A CA 1
ATOM 563 C C . GLU A 1 73 ? -14.449 14.392 5.251 1.00 85.94 73 GLU A C 1
ATOM 565 O O . GLU A 1 73 ? -14.205 15.216 4.368 1.00 85.94 73 GLU A O 1
ATOM 570 N N . TYR A 1 74 ? -14.271 13.084 5.068 1.00 88.56 74 TYR A N 1
ATOM 571 C CA . TYR A 1 74 ? -13.689 12.484 3.872 1.00 88.56 74 TYR A CA 1
ATOM 572 C C . TYR A 1 74 ? -14.341 11.132 3.549 1.00 88.56 74 TYR A C 1
ATOM 574 O O . TYR A 1 74 ? -14.923 10.487 4.424 1.00 88.56 74 TYR A O 1
ATOM 582 N N . PRO A 1 75 ? -14.259 10.672 2.284 1.00 91.75 75 PRO A N 1
ATOM 583 C CA . PRO A 1 75 ? -14.718 9.340 1.918 1.00 91.75 75 PRO A CA 1
ATOM 584 C C . PRO A 1 75 ? -13.982 8.251 2.720 1.00 91.75 75 PRO A C 1
ATOM 586 O O . PRO A 1 75 ? -12.756 8.302 2.838 1.00 91.75 75 PRO A O 1
ATOM 589 N N . PRO A 1 76 ? -14.679 7.204 3.191 1.00 92.94 76 PRO A N 1
ATOM 590 C CA . PRO A 1 76 ? -14.135 6.248 4.159 1.00 92.94 76 PRO A CA 1
ATOM 591 C C . PRO A 1 76 ? -13.207 5.189 3.541 1.00 92.94 76 PRO A C 1
ATOM 593 O O . PRO A 1 76 ? -12.828 4.235 4.211 1.00 92.94 76 PRO A O 1
ATOM 596 N N . MET A 1 77 ? -12.837 5.316 2.261 1.00 94.88 77 MET A N 1
ATOM 597 C CA . MET A 1 77 ? -12.081 4.285 1.538 1.00 94.88 77 MET A CA 1
ATOM 598 C C . MET A 1 77 ? -10.769 3.927 2.245 1.00 94.88 77 MET A C 1
ATOM 600 O O . MET A 1 77 ? -10.445 2.749 2.363 1.00 94.88 77 MET A O 1
ATOM 604 N N . PHE A 1 78 ? -10.022 4.928 2.716 1.00 94.75 78 PHE A N 1
ATOM 605 C CA . PHE A 1 78 ? -8.757 4.684 3.407 1.00 94.75 78 PHE A CA 1
ATOM 606 C C . PHE A 1 78 ? -8.976 3.967 4.745 1.00 94.75 78 PHE A C 1
ATOM 608 O O . PHE A 1 78 ? -8.387 2.913 4.980 1.00 94.75 78 PHE A O 1
ATOM 615 N N . VAL A 1 79 ? -9.938 4.445 5.535 1.00 95.69 79 VAL A N 1
ATOM 616 C CA . VAL A 1 79 ? -10.364 3.832 6.800 1.00 95.69 79 VAL A CA 1
ATOM 617 C C . VAL A 1 79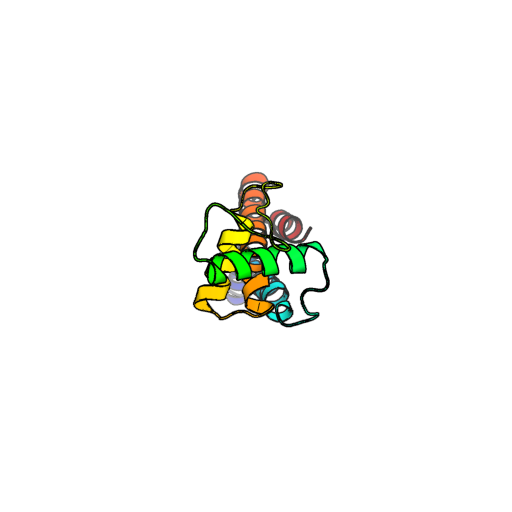 ? -10.817 2.381 6.605 1.00 95.69 79 VAL A C 1
ATOM 619 O O . VAL A 1 79 ? -10.492 1.510 7.409 1.00 95.69 79 VAL A O 1
ATOM 622 N N . TRP A 1 80 ? -11.526 2.072 5.515 1.00 96.50 80 TRP A N 1
ATOM 623 C CA . TRP A 1 80 ? -11.924 0.701 5.187 1.00 96.50 80 TRP A CA 1
ATOM 624 C C . TRP A 1 80 ? -10.733 -0.203 4.909 1.00 96.50 80 TRP A C 1
ATOM 626 O O . TRP A 1 80 ? -10.743 -1.363 5.318 1.00 96.50 80 TRP A O 1
ATOM 636 N N . MET A 1 81 ? -9.707 0.303 4.226 1.00 97.56 81 MET A N 1
ATOM 637 C CA . MET A 1 81 ? -8.496 -0.476 3.988 1.00 97.56 81 MET A CA 1
ATOM 638 C C . MET A 1 81 ? -7.753 -0.755 5.299 1.00 97.56 81 MET A C 1
ATOM 640 O O . MET A 1 81 ? -7.302 -1.882 5.510 1.00 97.56 81 MET A O 1
ATOM 644 N N . GLU A 1 82 ? -7.668 0.224 6.201 1.00 96.94 82 GLU A N 1
ATOM 645 C CA . GLU A 1 82 ? -7.069 0.038 7.526 1.00 96.94 82 GLU A CA 1
ATOM 646 C C . GLU A 1 82 ? -7.873 -0.937 8.390 1.00 96.94 82 GLU A C 1
ATOM 648 O O . GLU A 1 82 ? -7.300 -1.865 8.962 1.00 96.94 82 GLU A O 1
ATOM 653 N N . ALA A 1 83 ? -9.201 -0.804 8.424 1.00 97.50 83 ALA A N 1
ATOM 654 C CA . ALA A 1 83 ? -10.091 -1.739 9.106 1.00 97.50 83 ALA A CA 1
ATOM 655 C C . ALA A 1 83 ? -9.945 -3.163 8.546 1.00 97.50 83 ALA A C 1
ATOM 657 O O . ALA A 1 83 ? -9.780 -4.117 9.305 1.00 97.50 83 ALA A O 1
ATOM 658 N N . ALA A 1 84 ? -9.936 -3.328 7.220 1.00 97.88 84 ALA A N 1
ATOM 659 C CA . ALA A 1 84 ? -9.738 -4.627 6.584 1.00 97.88 84 ALA A CA 1
ATOM 660 C C . ALA A 1 84 ? -8.372 -5.228 6.950 1.00 97.88 84 ALA A C 1
ATOM 662 O O . ALA A 1 84 ? -8.298 -6.393 7.341 1.00 97.88 84 ALA A O 1
ATOM 663 N N . SER A 1 85 ? -7.305 -4.430 6.910 1.00 97.94 85 SER A N 1
ATOM 664 C CA . SER A 1 85 ? -5.966 -4.860 7.319 1.00 97.94 85 SER A CA 1
ATOM 665 C C . SER A 1 85 ? -5.932 -5.302 8.788 1.00 97.94 85 SER A C 1
ATOM 667 O O . SER A 1 85 ? -5.508 -6.418 9.099 1.00 97.94 85 SER A O 1
ATOM 669 N N . MET A 1 86 ? -6.474 -4.487 9.696 1.00 97.88 86 MET A N 1
ATOM 670 C CA . MET A 1 86 ? -6.567 -4.813 11.121 1.00 97.88 86 MET A CA 1
ATOM 671 C C . MET A 1 86 ? -7.458 -6.029 11.404 1.00 97.88 86 MET A C 1
ATOM 673 O O . MET A 1 86 ? -7.210 -6.749 12.370 1.00 97.88 86 MET A O 1
ATOM 677 N N . SER A 1 87 ? -8.460 -6.309 10.565 1.00 97.75 87 SER A N 1
ATOM 678 C CA . SER A 1 87 ? -9.299 -7.507 10.706 1.00 97.75 87 SER A CA 1
ATOM 679 C C . SER A 1 87 ? -8.538 -8.806 10.415 1.00 97.75 87 SER A C 1
ATOM 681 O O . SER A 1 87 ? -8.842 -9.838 11.009 1.00 97.75 87 SER A O 1
ATOM 683 N N . VAL A 1 88 ? -7.529 -8.752 9.536 1.00 98.06 88 VAL A N 1
ATOM 684 C CA . VAL A 1 88 ? -6.724 -9.913 9.123 1.00 98.06 88 VAL A CA 1
ATOM 685 C C . VAL A 1 88 ? -5.485 -10.078 10.004 1.00 98.06 88 VAL A C 1
ATOM 687 O O . VAL A 1 88 ? -5.166 -11.191 10.418 1.00 98.06 88 VAL A O 1
ATOM 690 N N . PHE A 1 89 ? -4.784 -8.982 10.305 1.00 96.50 89 PHE A N 1
ATOM 691 C CA . PHE A 1 89 ? -3.488 -8.995 10.999 1.00 96.50 89 PHE A CA 1
ATOM 692 C C . PHE A 1 89 ? -3.572 -8.605 12.484 1.00 96.50 89 PHE A C 1
ATOM 694 O O . PHE A 1 89 ? -2.556 -8.594 13.181 1.00 96.50 89 PHE A O 1
ATOM 701 N N . GLY A 1 90 ? -4.774 -8.301 12.978 1.00 96.50 90 GLY A N 1
ATOM 702 C CA . GLY A 1 90 ? -5.016 -7.792 14.325 1.00 96.50 90 GLY A CA 1
ATOM 703 C C . GLY A 1 90 ? -4.830 -6.276 14.436 1.00 96.50 90 GLY A C 1
ATOM 704 O O . GLY A 1 90 ? -4.209 -5.634 13.592 1.00 96.50 90 GLY A O 1
ATOM 705 N N . ILE A 1 91 ? -5.358 -5.694 15.515 1.00 95.50 91 ILE A N 1
ATOM 706 C CA . ILE A 1 91 ? -5.270 -4.252 15.786 1.00 95.50 91 ILE A CA 1
ATOM 707 C C . ILE A 1 91 ? -3.862 -3.927 16.298 1.00 95.50 91 ILE A C 1
ATOM 709 O O . ILE A 1 91 ? -3.523 -4.247 17.437 1.00 95.50 91 ILE A O 1
ATOM 713 N N . ASN A 1 92 ? -3.035 -3.328 15.443 1.00 93.88 92 ASN A N 1
ATOM 714 C CA . ASN A 1 92 ? -1.692 -2.847 15.764 1.00 93.88 92 ASN A CA 1
ATOM 715 C C . ASN A 1 92 ? -1.210 -1.828 14.715 1.00 93.88 92 ASN A C 1
ATOM 717 O O . ASN A 1 92 ? -1.754 -1.756 13.612 1.00 93.88 92 ASN A O 1
ATOM 721 N N . ASP A 1 93 ? -0.145 -1.094 15.038 1.00 93.19 93 ASP A N 1
ATOM 722 C CA . ASP A 1 93 ? 0.395 -0.022 14.192 1.00 93.19 93 ASP A CA 1
ATOM 723 C C . ASP A 1 93 ? 0.835 -0.505 12.805 1.00 93.19 93 ASP A C 1
ATOM 725 O O . ASP A 1 93 ? 0.673 0.205 11.815 1.00 93.19 93 ASP A O 1
ATOM 729 N N . ALA A 1 94 ? 1.387 -1.718 12.709 1.00 94.56 94 ALA A N 1
ATOM 730 C CA . ALA A 1 94 ? 1.828 -2.255 11.426 1.00 94.56 94 ALA A CA 1
ATOM 731 C C . ALA A 1 94 ? 0.638 -2.588 10.522 1.00 94.56 94 ALA A C 1
ATOM 733 O O . ALA A 1 94 ? 0.695 -2.309 9.328 1.00 94.56 94 ALA A O 1
ATOM 734 N N . ALA A 1 95 ? -0.440 -3.135 11.086 1.00 96.19 95 ALA A N 1
ATOM 735 C CA . ALA A 1 95 ? -1.672 -3.402 10.357 1.00 96.19 95 ALA A CA 1
ATOM 736 C C . ALA A 1 95 ? -2.344 -2.102 9.891 1.00 96.19 95 ALA A C 1
ATOM 738 O O . ALA A 1 95 ? -2.787 -2.046 8.746 1.00 96.19 95 ALA A O 1
ATOM 739 N N . ALA A 1 96 ? -2.357 -1.051 10.717 1.00 95.44 96 ALA A N 1
ATOM 740 C CA . ALA A 1 96 ? -2.873 0.263 10.326 1.00 95.44 96 ALA A CA 1
ATOM 741 C C . ALA A 1 96 ? -2.054 0.892 9.182 1.00 95.44 96 ALA A C 1
ATOM 743 O O . ALA A 1 96 ? -2.612 1.388 8.216 1.00 95.44 96 ALA A O 1
ATOM 744 N N . LYS A 1 97 ? -0.721 0.779 9.215 1.00 94.94 97 LYS A N 1
ATOM 745 C CA . LYS A 1 97 ? 0.158 1.355 8.179 1.00 94.94 97 LYS A CA 1
ATOM 746 C C . LYS A 1 97 ? 0.264 0.525 6.894 1.00 94.94 97 LYS A C 1
ATOM 748 O O . LYS A 1 97 ? 0.697 1.042 5.862 1.00 94.94 97 LYS A O 1
ATOM 753 N N . LEU A 1 98 ? -0.088 -0.763 6.938 1.00 95.94 98 LEU A N 1
ATOM 754 C CA . LEU A 1 98 ? 0.089 -1.694 5.819 1.00 95.94 98 LEU A CA 1
ATOM 755 C C . LEU A 1 98 ? -0.603 -1.228 4.520 1.00 95.94 98 LEU A C 1
ATOM 757 O O . LEU A 1 98 ? 0.059 -1.272 3.480 1.00 95.94 98 LEU A O 1
ATOM 761 N N . PRO A 1 99 ? -1.864 -0.747 4.528 1.00 96.31 99 PRO A N 1
ATOM 762 C CA . PRO A 1 99 ? -2.503 -0.221 3.323 1.00 96.31 99 PRO A CA 1
ATOM 763 C C . PRO A 1 99 ? -1.715 0.910 2.668 1.00 96.31 99 PRO A C 1
ATOM 765 O O . PRO A 1 99 ? -1.502 0.881 1.458 1.00 96.31 99 PR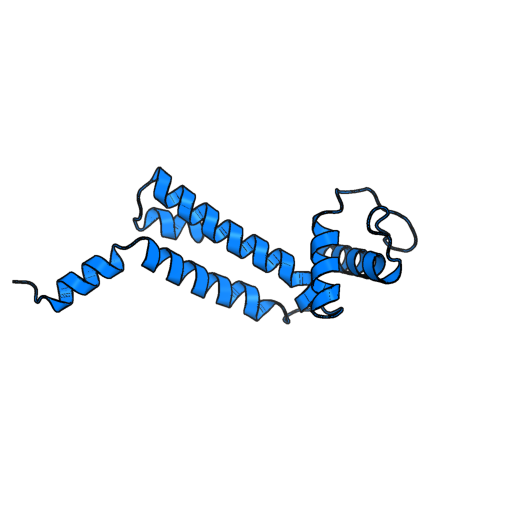O A O 1
ATOM 768 N N . SER A 1 100 ? -1.219 1.862 3.464 1.00 94.69 100 SER A N 1
ATOM 769 C CA . SER A 1 100 ? -0.409 2.979 2.968 1.00 94.69 100 SER A CA 1
ATOM 770 C C . SER A 1 100 ? 0.887 2.488 2.312 1.00 94.69 100 SER A C 1
ATOM 772 O O . SER A 1 100 ? 1.209 2.895 1.19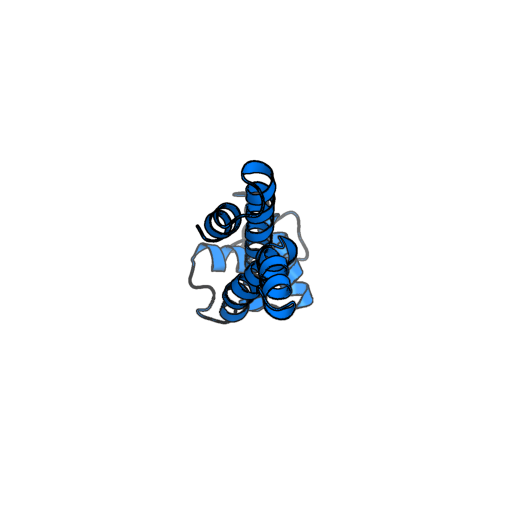5 1.00 94.69 100 SER A O 1
ATOM 774 N N . ALA A 1 101 ? 1.584 1.525 2.927 1.00 95.00 101 ALA A N 1
ATOM 775 C CA . ALA A 1 101 ? 2.786 0.922 2.343 1.00 95.00 101 ALA A CA 1
ATOM 776 C C . ALA A 1 101 ? 2.505 0.188 1.018 1.00 95.00 101 ALA A C 1
ATOM 778 O O . ALA A 1 101 ? 3.287 0.300 0.071 1.00 95.00 101 ALA A O 1
ATOM 779 N N . VAL A 1 102 ? 1.380 -0.529 0.919 1.00 96.44 102 VAL A N 1
ATOM 780 C CA . VAL A 1 102 ? 0.959 -1.193 -0.325 1.00 96.44 102 VAL A CA 1
ATOM 781 C C . VAL A 1 102 ? 0.640 -0.164 -1.410 1.00 96.44 102 VAL A C 1
ATOM 783 O O . VAL A 1 102 ? 1.137 -0.294 -2.528 1.00 96.44 102 VAL A O 1
ATOM 786 N N . CYS A 1 103 ? -0.129 0.881 -1.094 1.00 96.12 103 CYS A N 1
ATOM 787 C CA . CYS A 1 103 ? -0.419 1.969 -2.029 1.00 96.12 103 CYS A CA 1
ATOM 788 C C . CYS A 1 103 ? 0.860 2.674 -2.497 1.00 96.12 103 CYS A C 1
ATOM 790 O O . CYS A 1 103 ? 1.022 2.895 -3.695 1.00 96.12 103 CYS A O 1
ATOM 792 N N . GLY A 1 104 ? 1.798 2.958 -1.589 1.00 94.50 104 GLY A N 1
ATOM 793 C CA . GLY A 1 104 ? 3.097 3.539 -1.928 1.00 94.50 104 GLY A CA 1
ATOM 794 C C . GLY A 1 104 ? 3.897 2.662 -2.894 1.00 94.50 104 GLY A C 1
ATOM 795 O O . GLY A 1 104 ? 4.410 3.156 -3.897 1.00 94.50 104 GLY A O 1
ATOM 796 N N . LEU A 1 105 ? 3.941 1.346 -2.659 1.00 95.12 105 LEU A N 1
ATOM 797 C CA . LEU A 1 105 ? 4.616 0.416 -3.568 1.00 95.12 105 LEU A CA 1
ATOM 798 C C . LEU A 1 105 ? 3.944 0.373 -4.950 1.00 95.12 105 LEU A C 1
ATOM 800 O O . LEU A 1 105 ? 4.631 0.357 -5.971 1.00 95.12 105 LEU A O 1
ATOM 804 N N . LEU A 1 106 ? 2.609 0.380 -4.994 1.00 95.50 106 LEU A N 1
ATOM 805 C CA . LEU A 1 106 ? 1.853 0.427 -6.248 1.00 95.50 106 LEU A CA 1
ATOM 806 C C . LEU A 1 106 ? 2.124 1.717 -7.026 1.00 95.50 106 LEU A C 1
ATOM 808 O O . LEU A 1 106 ? 2.305 1.655 -8.240 1.00 95.50 106 LEU A O 1
ATOM 812 N N . VAL A 1 107 ? 2.213 2.863 -6.346 1.00 94.62 107 VAL A N 1
ATOM 813 C CA . VAL A 1 107 ? 2.573 4.142 -6.974 1.00 94.62 107 VAL A CA 1
ATOM 814 C C . VAL A 1 107 ? 3.958 4.059 -7.608 1.00 94.62 107 VAL A C 1
ATOM 816 O O . VAL A 1 107 ? 4.094 4.402 -8.777 1.00 94.62 107 VAL A O 1
ATOM 819 N N . VAL A 1 108 ? 4.961 3.527 -6.903 1.00 91.94 108 VAL A N 1
ATOM 820 C CA . VAL A 1 108 ? 6.317 3.345 -7.457 1.00 91.94 108 VAL A CA 1
ATOM 821 C C . VAL A 1 108 ? 6.292 2.495 -8.734 1.00 91.94 108 VAL A C 1
ATOM 823 O O . VAL A 1 108 ? 6.919 2.854 -9.732 1.00 91.94 108 VAL A O 1
ATOM 826 N N . ILE A 1 109 ? 5.534 1.392 -8.736 1.00 91.62 109 ILE A N 1
ATOM 827 C CA . ILE A 1 109 ? 5.375 0.530 -9.917 1.00 91.62 109 ILE A CA 1
ATOM 828 C C . ILE A 1 109 ? 4.726 1.306 -11.067 1.00 91.62 109 ILE A C 1
ATOM 830 O O . ILE A 1 109 ? 5.234 1.283 -12.187 1.00 91.62 109 ILE A O 1
ATOM 834 N N . VAL A 1 110 ? 3.620 2.005 -10.806 1.00 92.69 110 VAL A N 1
ATOM 835 C CA . VAL A 1 110 ? 2.885 2.758 -11.831 1.00 92.69 110 VAL A CA 1
ATOM 836 C C . VAL A 1 110 ? 3.745 3.878 -12.416 1.00 92.69 110 VAL A C 1
ATOM 838 O O . VAL A 1 110 ? 3.795 4.024 -13.635 1.00 92.69 110 VAL A O 1
ATOM 841 N N . VAL A 1 111 ? 4.471 4.624 -11.583 1.00 90.31 111 VAL A N 1
ATOM 842 C CA . VAL A 1 111 ? 5.379 5.690 -12.030 1.00 90.31 111 VAL A CA 1
ATOM 843 C C . VAL A 1 111 ? 6.494 5.125 -12.907 1.00 90.31 111 VAL A C 1
ATOM 845 O O . VAL A 1 111 ? 6.776 5.687 -13.966 1.00 90.31 111 VAL A O 1
ATOM 848 N N . TYR A 1 112 ? 7.079 3.982 -12.534 1.00 88.31 112 TYR A N 1
ATOM 849 C CA . TYR A 1 112 ? 8.070 3.307 -13.371 1.00 88.31 112 TYR A CA 1
ATOM 850 C C . TYR A 1 112 ? 7.494 2.908 -14.738 1.00 88.31 112 TYR A C 1
ATOM 852 O O . TYR A 1 112 ? 8.110 3.179 -15.768 1.00 88.31 112 TYR A O 1
ATOM 860 N N . LEU A 1 113 ? 6.300 2.304 -14.764 1.00 88.38 113 LEU A N 1
ATOM 861 C CA . LEU A 1 113 ? 5.639 1.891 -16.007 1.00 88.38 113 LEU A CA 1
ATOM 862 C C . LEU A 1 113 ? 5.339 3.087 -16.918 1.00 88.38 113 LEU A C 1
ATOM 864 O O . LEU A 1 113 ? 5.608 3.023 -18.116 1.00 88.38 113 LEU A O 1
ATOM 868 N N . ILE A 1 114 ? 4.852 4.194 -16.351 1.00 88.81 114 ILE A N 1
ATOM 869 C CA . ILE A 1 114 ? 4.637 5.446 -17.087 1.00 88.81 114 ILE A CA 1
ATOM 870 C C . ILE A 1 114 ? 5.968 5.982 -17.631 1.00 88.81 114 ILE A C 1
ATOM 872 O O . ILE A 1 114 ? 6.044 6.378 -18.792 1.00 88.81 114 ILE A O 1
ATOM 876 N N . GLY A 1 115 ? 7.037 5.957 -16.831 1.00 85.88 115 GLY A N 1
ATOM 877 C CA . GLY A 1 115 ? 8.371 6.368 -17.269 1.00 85.88 115 GLY A CA 1
ATOM 878 C C . GLY A 1 115 ? 8.891 5.536 -18.445 1.00 85.88 115 GLY A C 1
ATOM 879 O O . GLY A 1 115 ? 9.446 6.094 -19.393 1.00 85.88 115 GLY A O 1
ATOM 880 N N . CYS A 1 116 ? 8.669 4.219 -18.417 1.00 84.31 116 CYS A N 1
ATOM 881 C CA . CYS A 1 116 ? 9.013 3.324 -19.520 1.00 84.31 116 CYS A CA 1
ATOM 882 C C . CYS A 1 116 ? 8.232 3.636 -20.799 1.00 84.31 116 CYS A C 1
ATOM 884 O O . CYS A 1 116 ? 8.828 3.620 -21.874 1.00 84.31 116 CYS A O 1
ATOM 886 N N . GLU A 1 117 ? 6.935 3.924 -20.685 1.00 85.56 117 GLU A N 1
ATOM 887 C CA . GLU A 1 117 ? 6.084 4.254 -21.833 1.00 85.56 117 GLU A CA 1
ATOM 888 C C . GLU A 1 117 ? 6.485 5.594 -22.470 1.00 85.56 117 GLU A C 1
ATOM 890 O O . GLU A 1 117 ? 6.540 5.719 -23.690 1.00 85.56 117 GLU A O 1
ATOM 895 N N . LEU A 1 118 ? 6.817 6.597 -21.651 1.00 85.12 118 LEU A N 1
ATOM 896 C CA . LEU A 1 118 ? 7.123 7.948 -22.130 1.00 85.12 118 LEU A CA 1
ATOM 897 C C . LEU A 1 118 ? 8.557 8.112 -22.652 1.00 85.12 118 LEU A C 1
ATOM 899 O O . LEU A 1 118 ? 8.782 8.878 -23.589 1.00 85.12 118 LEU A O 1
ATOM 903 N N . PHE A 1 119 ? 9.536 7.439 -22.041 1.00 82.38 119 PHE A N 1
ATOM 904 C CA . PHE A 1 119 ? 10.964 7.702 -22.281 1.00 82.38 119 PHE A CA 1
ATOM 905 C C . PHE A 1 119 ? 11.774 6.456 -22.664 1.00 82.38 119 PHE A C 1
ATOM 907 O O . PHE A 1 119 ? 12.987 6.550 -22.871 1.00 82.38 119 PHE A O 1
ATOM 914 N N . GLY A 1 120 ? 11.128 5.291 -22.760 1.00 73.56 120 GLY A N 1
ATOM 915 C CA . GLY A 1 120 ? 11.796 4.001 -22.895 1.00 73.56 120 GLY A CA 1
ATOM 916 C C . GLY A 1 120 ? 12.352 3.483 -21.564 1.00 73.56 120 GLY A C 1
ATOM 917 O O . GLY A 1 120 ? 12.462 4.199 -20.571 1.00 73.56 120 GLY A O 1
ATOM 918 N N . ALA A 1 121 ? 12.737 2.206 -21.528 1.00 66.44 121 ALA A N 1
ATOM 919 C CA . ALA A 1 121 ? 13.194 1.511 -20.317 1.00 66.44 121 ALA A CA 1
ATOM 920 C C . ALA A 1 121 ? 14.638 1.845 -19.880 1.00 66.44 121 ALA A C 1
ATOM 922 O O . ALA A 1 121 ? 15.373 0.977 -19.407 1.00 66.44 121 ALA A O 1
ATOM 923 N N . GLY A 1 122 ? 15.053 3.098 -20.072 1.00 66.31 122 GLY A N 1
ATOM 924 C CA . GLY A 1 122 ? 16.365 3.604 -19.683 1.00 66.31 122 GLY A CA 1
ATOM 925 C C . GLY A 1 122 ? 16.421 4.113 -18.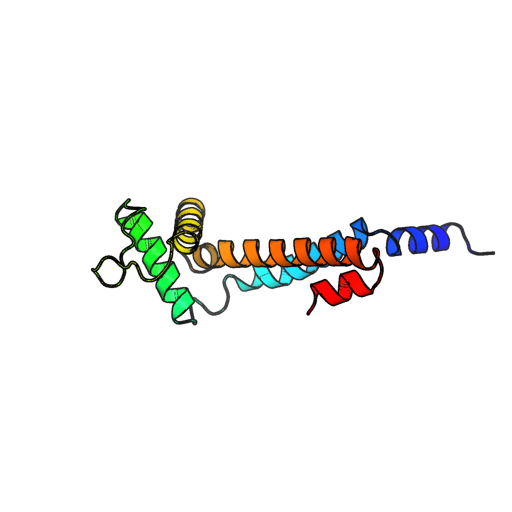240 1.00 66.31 122 GLY A C 1
ATOM 926 O O . GLY A 1 122 ? 15.454 4.051 -17.481 1.00 66.31 122 GLY A O 1
ATOM 927 N N . LEU A 1 123 ? 17.574 4.683 -17.879 1.00 66.56 123 LEU A N 1
ATOM 928 C CA . LEU A 1 123 ? 17.857 5.264 -16.559 1.00 66.56 123 LEU A CA 1
ATOM 929 C C . LEU A 1 123 ? 16.823 6.324 -16.124 1.00 66.56 123 LEU A C 1
ATOM 931 O O . LEU A 1 123 ? 16.571 6.491 -14.937 1.00 66.56 123 LEU A O 1
ATOM 935 N N . THR A 1 124 ? 16.187 7.008 -17.075 1.00 64.38 124 THR A N 1
ATOM 936 C CA . THR A 1 124 ? 15.150 8.023 -16.837 1.00 64.38 124 THR A CA 1
ATOM 937 C C . THR A 1 124 ? 13.905 7.461 -16.149 1.00 64.38 124 THR A C 1
ATOM 939 O O . THR A 1 124 ? 13.399 8.093 -15.226 1.00 64.38 124 THR A O 1
ATOM 942 N N . ALA A 1 125 ? 13.447 6.261 -16.522 1.00 63.22 125 ALA A N 1
ATOM 943 C CA . ALA A 1 125 ? 12.308 5.604 -15.876 1.00 63.22 125 ALA A CA 1
ATOM 944 C C . ALA A 1 125 ? 12.631 5.179 -14.431 1.00 63.22 125 ALA A C 1
ATOM 946 O O . ALA A 1 125 ? 11.772 5.221 -13.554 1.00 63.22 125 ALA A O 1
ATOM 947 N N . VAL A 1 126 ? 13.892 4.816 -14.170 1.00 63.62 126 VAL A N 1
ATOM 948 C CA . VAL A 1 126 ? 14.381 4.463 -12.828 1.00 63.62 126 VAL A CA 1
ATOM 949 C C . VAL A 1 126 ? 14.459 5.699 -11.932 1.00 63.62 126 VAL A C 1
ATOM 951 O O . VAL A 1 126 ? 14.009 5.648 -10.793 1.00 63.62 126 VAL A O 1
ATOM 954 N N . VAL A 1 127 ? 14.990 6.814 -12.446 1.00 71.75 127 VAL A N 1
ATOM 955 C CA . VAL A 1 127 ? 15.089 8.075 -11.692 1.00 71.75 127 VAL A CA 1
ATOM 956 C C . VAL A 1 127 ? 13.704 8.657 -11.404 1.00 71.75 127 VAL A C 1
ATOM 958 O O . VAL A 1 127 ? 13.475 9.124 -10.295 1.00 71.75 127 VAL A O 1
ATOM 961 N N . ALA A 1 128 ? 12.762 8.570 -12.349 1.00 63.00 128 ALA A N 1
ATOM 962 C CA . ALA A 1 128 ? 11.388 9.029 -12.141 1.00 63.00 128 ALA A CA 1
ATOM 963 C C . ALA A 1 128 ? 10.665 8.280 -11.008 1.00 63.00 128 ALA A C 1
ATOM 965 O O . ALA A 1 128 ? 9.837 8.870 -10.332 1.00 63.00 128 ALA A O 1
ATOM 966 N N . ALA A 1 129 ? 10.987 7.003 -10.779 1.00 60.47 129 ALA A N 1
ATOM 967 C CA . ALA A 1 129 ? 10.383 6.195 -9.718 1.00 60.47 129 ALA A CA 1
ATOM 968 C C . ALA A 1 129 ? 10.984 6.439 -8.316 1.00 60.47 129 ALA A C 1
ATOM 970 O O . ALA A 1 129 ? 10.463 5.909 -7.336 1.00 60.47 129 ALA A O 1
ATOM 971 N N . TRP A 1 130 ? 12.091 7.186 -8.222 1.00 57.09 130 TRP A N 1
ATOM 972 C CA . TRP A 1 130 ? 12.825 7.464 -6.976 1.00 57.09 130 TRP A CA 1
ATOM 973 C C . TRP A 1 130 ? 12.749 8.932 -6.518 1.00 57.09 130 TRP A C 1
ATOM 975 O O . TRP A 1 130 ? 13.329 9.262 -5.481 1.00 57.09 130 TRP A O 1
ATOM 985 N N . VAL A 1 131 ? 12.060 9.795 -7.275 1.00 52.00 131 VAL A N 1
ATOM 986 C CA . VAL A 1 131 ? 11.707 11.181 -6.907 1.00 52.00 131 VAL A CA 1
ATOM 987 C C . VAL A 1 131 ? 10.265 11.208 -6.426 1.00 52.00 131 VAL A C 1
ATOM 989 O O . VAL A 1 131 ? 10.029 11.828 -5.368 1.00 52.00 131 VAL A O 1
#

Secondary structure (DSSP, 8-state):
---HHHHHHHHHHT-HHHHHHHHHHHHHHHHHHTTTSS-S-SHHHHHHHHHHHHHHHH--SSS-EETTEE--SS-THHHHHHHHHHHHH-SSHHHHHHHHHHHHHHHHHHHHHHHHHHH-SSHHHHHHTT-